Protein AF-A0A9D1F1I7-F1 (afdb_monomer_lite)

Organism: NCBI:txid2840935

Structure (mmCIF, N/CA/C/O backbone):
data_AF-A0A9D1F1I7-F1
#
_entry.id   AF-A0A9D1F1I7-F1
#
loop_
_atom_site.group_PDB
_atom_site.id
_atom_site.type_symbol
_atom_site.label_atom_id
_atom_site.label_alt_id
_atom_site.label_comp_id
_atom_site.label_asym_id
_atom_site.label_entity_id
_atom_site.label_seq_id
_atom_site.pdbx_PDB_ins_code
_atom_site.Cartn_x
_atom_site.Cartn_y
_atom_site.Cartn_z
_atom_site.occupancy
_atom_site.B_iso_or_equiv
_atom_site.auth_seq_id
_atom_site.auth_comp_id
_atom_site.auth_asym_id
_atom_site.auth_atom_id
_atom_site.pdbx_PDB_model_num
ATOM 1 N N . MET A 1 1 ? -12.414 -3.288 12.438 1.00 93.00 1 MET A N 1
ATOM 2 C CA . MET A 1 1 ? -12.836 -4.062 11.246 1.00 93.00 1 MET A CA 1
ATOM 3 C C . MET A 1 1 ? -11.609 -4.313 10.382 1.00 93.00 1 MET A C 1
ATOM 5 O O . MET A 1 1 ? -10.717 -3.471 10.420 1.00 93.00 1 MET A O 1
ATOM 9 N N . LYS A 1 2 ? -11.544 -5.436 9.651 1.00 96.81 2 LYS A N 1
ATOM 10 C CA . LYS A 1 2 ? -10.488 -5.666 8.653 1.00 96.81 2 LYS A CA 1
ATOM 11 C C . LYS A 1 2 ? -10.912 -5.057 7.315 1.00 96.81 2 LYS A C 1
ATOM 13 O O . LYS A 1 2 ? -12.013 -5.339 6.851 1.00 96.81 2 LYS A O 1
ATOM 18 N N . VAL A 1 3 ? -10.052 -4.233 6.727 1.00 97.69 3 VAL A N 1
ATOM 19 C CA . VAL A 1 3 ? -10.263 -3.522 5.461 1.00 97.69 3 VAL A CA 1
ATOM 20 C C . VAL A 1 3 ? -9.175 -3.942 4.474 1.00 97.69 3 VAL A C 1
ATOM 22 O O . VAL A 1 3 ? -7.998 -3.969 4.824 1.00 97.69 3 VAL A O 1
ATOM 25 N N . ALA A 1 4 ? -9.569 -4.271 3.246 1.00 97.25 4 ALA A N 1
ATOM 26 C CA . ALA A 1 4 ? -8.648 -4.567 2.154 1.00 97.25 4 ALA A CA 1
ATOM 27 C C . ALA A 1 4 ? -8.746 -3.466 1.090 1.00 97.25 4 ALA A C 1
ATOM 29 O O . ALA A 1 4 ? -9.835 -3.189 0.585 1.00 97.25 4 ALA A O 1
ATOM 30 N N . VAL A 1 5 ? -7.618 -2.843 0.756 1.00 94.94 5 VAL A N 1
ATOM 31 C CA . VAL A 1 5 ? -7.513 -1.788 -0.257 1.00 94.94 5 VAL A CA 1
ATOM 32 C C . VAL A 1 5 ? -6.875 -2.384 -1.504 1.00 94.94 5 VAL A C 1
ATOM 34 O O . VAL A 1 5 ? -5.690 -2.709 -1.511 1.00 94.94 5 VAL A O 1
ATOM 37 N N . ILE A 1 6 ? -7.666 -2.534 -2.566 1.00 93.56 6 ILE A N 1
ATOM 38 C CA . ILE A 1 6 ? -7.178 -3.032 -3.856 1.00 93.56 6 ILE A CA 1
ATOM 39 C C . ILE A 1 6 ? -6.618 -1.856 -4.654 1.00 93.56 6 ILE A C 1
ATOM 41 O O . ILE A 1 6 ? -7.283 -0.837 -4.833 1.00 93.56 6 ILE A O 1
ATOM 45 N N . THR A 1 7 ? -5.397 -2.009 -5.151 1.00 90.75 7 THR A N 1
ATOM 46 C CA . THR A 1 7 ? -4.679 -0.988 -5.921 1.00 90.75 7 THR A CA 1
ATOM 47 C C . THR A 1 7 ? -4.117 -1.593 -7.204 1.00 90.75 7 THR A C 1
ATOM 49 O O . THR A 1 7 ? -4.014 -2.807 -7.320 1.00 90.75 7 THR A O 1
ATOM 52 N N . ARG A 1 8 ? -3.765 -0.758 -8.184 1.00 85.19 8 ARG A N 1
ATOM 53 C CA . ARG A 1 8 ? -3.049 -1.169 -9.404 1.00 85.19 8 ARG A CA 1
ATOM 54 C C . ARG A 1 8 ? -1.799 -0.305 -9.549 1.00 85.19 8 ARG A C 1
ATOM 56 O O . ARG A 1 8 ? -1.721 0.522 -10.457 1.00 85.19 8 ARG A O 1
ATOM 63 N N . HIS A 1 9 ? -0.880 -0.420 -8.592 1.00 82.94 9 HIS A N 1
ATOM 64 C CA . HIS A 1 9 ? 0.286 0.465 -8.477 1.00 82.94 9 HIS A CA 1
ATOM 65 C C . HIS A 1 9 ? 1.612 -0.215 -8.849 1.00 82.94 9 HIS A C 1
ATOM 67 O O . HIS A 1 9 ? 2.650 0.437 -8.799 1.00 82.94 9 HIS A O 1
ATOM 73 N N . ALA A 1 10 ? 1.576 -1.475 -9.299 1.00 68.69 10 ALA A N 1
ATOM 74 C CA . ALA A 1 10 ? 2.716 -2.208 -9.863 1.00 68.69 10 ALA A CA 1
ATOM 75 C C . ALA A 1 10 ? 3.461 -1.503 -11.008 1.00 68.69 10 ALA A C 1
ATOM 77 O O . ALA A 1 10 ? 4.609 -1.831 -11.306 1.00 68.69 10 ALA A O 1
ATOM 78 N N . ILE A 1 11 ? 2.821 -0.545 -11.682 1.00 65.19 11 ILE A N 1
ATOM 79 C CA . ILE A 1 11 ? 3.514 0.342 -12.617 1.00 65.19 11 ILE A CA 1
ATOM 80 C C . ILE A 1 11 ? 4.295 1.333 -11.763 1.00 65.19 11 ILE A C 1
ATOM 82 O O . ILE A 1 11 ? 3.673 2.042 -10.981 1.00 65.19 11 ILE A O 1
ATOM 86 N N . THR A 1 12 ? 5.622 1.393 -11.924 1.00 63.50 12 THR A N 1
ATOM 87 C CA . THR A 1 12 ? 6.548 2.282 -11.197 1.00 63.50 12 THR A CA 1
ATOM 88 C C . THR A 1 12 ? 6.157 3.754 -11.329 1.00 63.50 12 THR A C 1
ATOM 90 O O . THR A 1 12 ? 6.721 4.518 -12.109 1.00 63.50 12 THR A O 1
ATOM 93 N N . ASN A 1 13 ? 5.160 4.146 -10.551 1.00 78.62 13 ASN A N 1
ATOM 94 C CA . ASN A 1 13 ? 4.640 5.481 -10.403 1.00 78.62 13 ASN A CA 1
ATOM 95 C C . ASN A 1 13 ? 4.642 5.759 -8.902 1.00 78.62 13 ASN A C 1
ATOM 97 O O . ASN A 1 13 ? 3.812 5.259 -8.137 1.00 78.62 13 ASN A O 1
ATOM 101 N N . TYR A 1 14 ? 5.619 6.562 -8.490 1.00 81.75 14 TYR A N 1
ATOM 102 C CA . TYR A 1 14 ? 5.801 6.951 -7.098 1.00 81.75 14 TYR A CA 1
ATOM 103 C C . TYR A 1 14 ? 4.538 7.590 -6.508 1.00 81.75 14 TYR A C 1
ATOM 105 O O . TYR A 1 14 ? 4.250 7.381 -5.335 1.00 81.75 14 TYR A O 1
ATOM 113 N N . GLY A 1 15 ? 3.739 8.297 -7.315 1.00 89.00 15 GLY A N 1
ATOM 114 C CA . GLY A 1 15 ? 2.486 8.900 -6.865 1.00 89.00 15 GLY A CA 1
ATOM 115 C C . GLY A 1 15 ? 1.463 7.863 -6.401 1.00 89.00 15 GLY A C 1
ATOM 116 O O . GLY A 1 15 ? 0.941 7.982 -5.296 1.00 89.00 15 GLY A O 1
ATOM 117 N N . SER A 1 16 ? 1.215 6.815 -7.192 1.00 87.19 16 SER A N 1
ATOM 118 C CA . SER A 1 16 ? 0.251 5.767 -6.825 1.00 87.19 16 SER A CA 1
ATOM 119 C C . SER A 1 16 ? 0.708 4.936 -5.626 1.00 87.19 16 SER A C 1
ATOM 121 O O . SER A 1 16 ? -0.122 4.553 -4.805 1.00 87.19 16 SER A O 1
ATOM 123 N N . LEU A 1 17 ? 2.019 4.706 -5.486 1.00 88.19 17 LEU A N 1
ATOM 124 C CA . LEU A 1 17 ? 2.582 4.041 -4.309 1.00 88.19 17 LEU A CA 1
ATOM 125 C C . LEU A 1 17 ? 2.365 4.884 -3.042 1.00 88.19 17 LEU A C 1
ATOM 127 O O . LEU A 1 17 ? 1.853 4.385 -2.042 1.00 88.19 17 LEU A O 1
ATOM 131 N N . LEU A 1 18 ? 2.701 6.178 -3.094 1.00 93.25 18 LEU A N 1
ATOM 132 C CA . LEU A 1 18 ? 2.503 7.091 -1.966 1.00 93.25 18 LEU A CA 1
ATOM 133 C C . LEU A 1 18 ? 1.022 7.240 -1.604 1.00 93.25 18 LEU A C 1
ATOM 135 O O . LEU A 1 18 ? 0.683 7.275 -0.424 1.00 93.25 18 LEU A O 1
ATOM 139 N N . GLN A 1 19 ? 0.131 7.276 -2.597 1.00 93.69 19 GLN A N 1
ATOM 140 C CA . GLN A 1 19 ? -1.314 7.300 -2.367 1.00 93.69 19 GLN A CA 1
ATOM 141 C C . GLN A 1 19 ? -1.817 6.025 -1.681 1.00 93.69 19 GLN A C 1
ATOM 143 O O . GLN A 1 19 ? -2.641 6.125 -0.772 1.00 93.69 19 GLN A O 1
ATOM 148 N N . ALA A 1 20 ? -1.321 4.844 -2.063 1.00 93.94 20 ALA A N 1
ATOM 149 C CA . ALA A 1 20 ? -1.690 3.584 -1.417 1.00 93.94 20 ALA A CA 1
ATOM 150 C C . ALA A 1 20 ? -1.270 3.569 0.064 1.00 93.94 20 ALA A C 1
ATOM 152 O O . ALA A 1 20 ? -2.083 3.251 0.932 1.00 93.94 20 ALA A O 1
ATOM 153 N N . ILE A 1 21 ? -0.043 4.012 0.353 1.00 94.31 21 ILE A N 1
ATOM 154 C CA . ILE A 1 21 ? 0.489 4.127 1.720 1.00 94.31 21 ILE A CA 1
ATOM 155 C C . ILE A 1 21 ? -0.310 5.148 2.544 1.00 94.31 21 ILE A C 1
ATOM 157 O O . ILE A 1 21 ? -0.732 4.857 3.662 1.00 94.31 21 ILE A O 1
ATOM 161 N N . ALA A 1 22 ? -0.575 6.336 1.992 1.00 96.88 22 ALA A N 1
ATOM 162 C CA . ALA A 1 22 ? -1.369 7.362 2.669 1.00 96.88 22 ALA A CA 1
ATOM 163 C C . ALA A 1 22 ? -2.794 6.870 2.979 1.00 96.88 22 ALA A C 1
ATOM 165 O O . ALA A 1 22 ? -3.322 7.121 4.062 1.00 96.88 22 ALA A O 1
ATOM 166 N N . THR A 1 23 ? -3.395 6.128 2.045 1.00 96.88 23 THR A N 1
ATOM 167 C CA . THR A 1 23 ? -4.722 5.526 2.220 1.00 96.88 23 THR A CA 1
ATOM 168 C C . THR A 1 23 ? -4.723 4.508 3.356 1.00 96.88 23 THR A C 1
ATOM 170 O O . THR A 1 23 ? -5.611 4.554 4.207 1.00 96.88 23 THR A O 1
ATOM 173 N N . GLN A 1 24 ? -3.717 3.629 3.411 1.00 97.44 24 GLN A N 1
ATOM 174 C CA . GLN A 1 24 ? -3.570 2.656 4.491 1.00 97.44 24 GLN A CA 1
ATOM 175 C C . GLN A 1 24 ? -3.502 3.347 5.858 1.00 97.44 24 GLN A C 1
ATOM 177 O O . GLN A 1 24 ? -4.286 3.017 6.747 1.00 97.44 24 GLN A O 1
ATOM 182 N N . HIS A 1 25 ? -2.637 4.355 6.003 1.00 98.00 25 HIS A N 1
ATOM 183 C CA . HIS A 1 25 ? -2.498 5.095 7.258 1.00 98.00 25 HIS A CA 1
ATOM 184 C C . HIS A 1 25 ? -3.787 5.797 7.687 1.00 98.00 25 HIS A C 1
ATOM 186 O O . HIS A 1 25 ? -4.112 5.813 8.873 1.00 98.00 25 HIS A O 1
ATOM 192 N N . LEU A 1 26 ? -4.547 6.356 6.742 1.00 98.25 26 LEU A N 1
ATOM 193 C CA . LEU A 1 26 ? -5.823 6.994 7.053 1.00 98.25 26 LEU A CA 1
ATOM 194 C C . LEU A 1 26 ? -6.842 5.974 7.583 1.00 98.25 26 LEU A C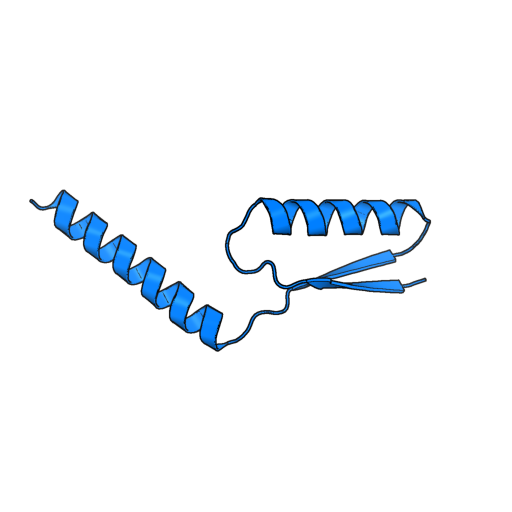 1
ATOM 196 O O . LEU A 1 26 ? -7.483 6.222 8.602 1.00 98.25 26 LEU A O 1
ATOM 200 N N . VAL A 1 27 ? -6.960 4.810 6.939 1.00 98.06 27 VAL A N 1
ATOM 201 C CA . VAL A 1 27 ? -7.851 3.728 7.391 1.00 98.06 27 VAL A CA 1
ATOM 202 C C . VAL A 1 27 ? -7.440 3.213 8.772 1.00 98.06 27 VAL A C 1
ATOM 204 O O . VAL A 1 27 ? -8.293 3.030 9.641 1.00 98.06 27 VAL A O 1
ATOM 207 N N . GLU A 1 28 ? -6.141 3.024 9.001 1.00 98.06 28 GLU A N 1
ATOM 208 C CA . GLU A 1 28 ? -5.601 2.617 10.302 1.00 98.06 28 GLU A CA 1
ATOM 209 C C . GLU A 1 28 ? -5.874 3.663 11.390 1.00 98.06 28 GLU A C 1
ATOM 211 O O . GLU A 1 28 ? -6.250 3.304 12.507 1.00 98.06 28 GLU A O 1
ATOM 216 N N . SER A 1 29 ? -5.792 4.957 11.056 1.00 98.38 29 SER A N 1
ATOM 217 C CA . SER A 1 29 ? -6.090 6.054 11.988 1.00 98.38 29 SER A CA 1
ATOM 218 C C . SER A 1 29 ? -7.544 6.071 12.479 1.00 98.38 29 SER A C 1
ATOM 220 O O . SER A 1 29 ? -7.819 6.569 13.568 1.00 98.38 29 SER A O 1
ATOM 222 N N . PHE A 1 30 ? -8.471 5.459 11.732 1.00 97.94 30 PHE A N 1
ATOM 223 C CA . PHE A 1 30 ? -9.865 5.268 12.145 1.00 97.94 30 PHE A CA 1
ATOM 224 C C . PHE A 1 30 ? -10.087 4.018 13.022 1.00 97.94 30 PHE A C 1
ATOM 226 O O . PHE A 1 30 ? -11.227 3.661 13.321 1.00 97.94 30 PHE A O 1
ATOM 233 N N . GLY A 1 31 ? -9.020 3.341 13.461 1.00 98.06 31 GLY A N 1
ATOM 234 C CA . GLY A 1 31 ? -9.096 2.162 14.331 1.00 98.06 31 GLY A CA 1
ATOM 235 C C . GLY A 1 31 ? -9.432 0.871 13.578 1.00 98.06 31 GLY A C 1
ATOM 236 O O . GLY A 1 31 ? -10.087 -0.032 14.110 1.00 98.06 31 GLY A O 1
ATOM 237 N N . HIS A 1 32 ? -9.048 0.780 12.305 1.00 98.12 32 HIS A N 1
ATOM 238 C CA . HIS A 1 32 ? -9.226 -0.415 11.482 1.00 98.12 32 HIS A CA 1
ATOM 239 C C . HIS A 1 32 ? -7.885 -1.075 11.171 1.00 98.12 32 HIS A C 1
ATOM 241 O O . HIS A 1 32 ? -6.844 -0.432 11.189 1.00 98.12 32 HIS A O 1
ATOM 247 N N . THR A 1 33 ? -7.906 -2.372 10.876 1.00 97.75 33 THR A N 1
ATOM 248 C CA . THR A 1 33 ? -6.737 -3.044 10.305 1.00 97.75 33 THR A CA 1
ATOM 249 C C . THR A 1 33 ? -6.838 -2.956 8.791 1.00 97.75 33 THR A C 1
ATOM 251 O O . THR A 1 33 ? -7.895 -3.260 8.233 1.00 97.75 33 THR A O 1
ATOM 254 N N . CYS A 1 34 ? -5.771 -2.515 8.129 1.00 97.94 34 CYS A N 1
ATOM 255 C CA . CYS A 1 34 ? -5.761 -2.290 6.690 1.00 97.94 34 CYS A CA 1
ATOM 256 C C . CYS A 1 34 ? -4.697 -3.157 6.012 1.00 97.94 34 CYS A C 1
ATOM 258 O O . CYS A 1 34 ? -3.572 -3.264 6.486 1.00 97.94 34 CYS A O 1
ATOM 260 N N . GLU A 1 35 ? -5.059 -3.771 4.891 1.00 96.81 35 GLU A N 1
ATOM 261 C CA . GLU A 1 35 ? -4.166 -4.552 4.037 1.00 96.81 35 GLU A CA 1
ATOM 262 C C . GLU A 1 35 ? -4.243 -3.996 2.614 1.00 96.81 35 GLU A C 1
ATOM 264 O O . GLU A 1 35 ? -5.337 -3.856 2.064 1.00 96.81 35 GLU A O 1
ATOM 269 N N . VAL A 1 36 ? -3.098 -3.662 2.018 1.00 94.81 36 VAL A N 1
ATOM 270 C CA . VAL A 1 36 ? -3.028 -3.219 0.620 1.00 94.81 36 VAL A CA 1
ATOM 271 C C . VAL A 1 36 ? -2.758 -4.426 -0.270 1.00 94.81 36 VAL A C 1
ATOM 273 O O . VAL A 1 36 ? -1.772 -5.134 -0.085 1.00 94.81 36 VAL A O 1
ATOM 276 N N . ILE A 1 37 ? -3.628 -4.641 -1.254 1.00 94.00 37 ILE A N 1
ATOM 277 C CA . ILE A 1 37 ? -3.511 -5.702 -2.254 1.00 94.00 37 ILE A CA 1
ATOM 278 C C . ILE A 1 37 ? -3.185 -5.037 -3.591 1.00 94.00 37 ILE A C 1
ATOM 280 O O . ILE A 1 37 ? -4.004 -4.295 -4.141 1.00 94.00 37 ILE A O 1
ATOM 284 N N . ASP A 1 38 ? -1.986 -5.283 -4.114 1.00 90.25 38 ASP A N 1
ATOM 285 C CA . ASP A 1 38 ? -1.599 -4.818 -5.447 1.00 90.25 38 ASP A CA 1
ATOM 286 C C . ASP A 1 38 ? -2.064 -5.815 -6.513 1.00 90.25 38 ASP A C 1
ATOM 288 O O . ASP A 1 38 ? -1.652 -6.976 -6.546 1.00 90.25 38 ASP A O 1
ATOM 292 N N . TYR A 1 39 ? -2.963 -5.363 -7.380 1.00 87.94 39 TYR A N 1
ATOM 293 C CA . TYR A 1 39 ? -3.481 -6.125 -8.502 1.00 87.94 39 TYR A CA 1
ATOM 294 C C . TYR A 1 39 ? -2.594 -5.908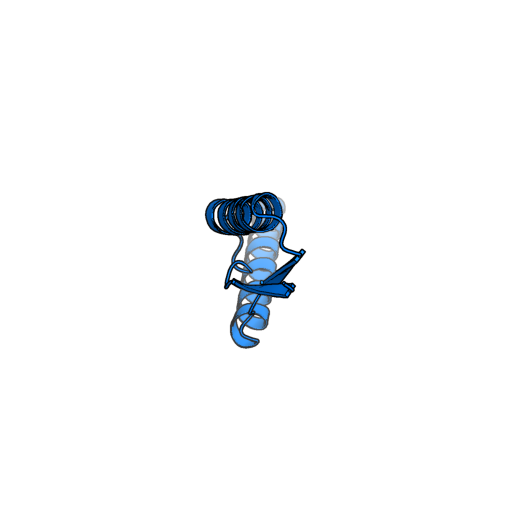 -9.726 1.00 87.94 39 TYR A C 1
ATOM 296 O O . TYR A 1 39 ? -2.597 -4.842 -10.350 1.00 87.94 39 TYR A O 1
ATOM 304 N N . ILE A 1 40 ? -1.871 -6.959 -10.106 1.00 83.56 40 ILE A N 1
ATOM 305 C CA . ILE A 1 40 ? -0.958 -6.946 -11.247 1.00 83.56 40 ILE A CA 1
ATOM 306 C C . ILE A 1 40 ? -1.522 -7.843 -12.344 1.00 83.56 40 I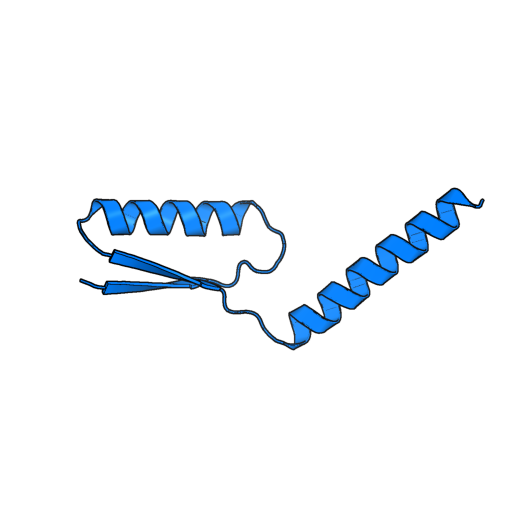LE A C 1
ATOM 308 O O . ILE A 1 40 ? -1.755 -9.032 -12.133 1.00 83.56 40 ILE A O 1
ATOM 312 N N . LEU A 1 41 ? -1.725 -7.280 -13.537 1.00 80.69 41 LEU A N 1
ATOM 313 C CA . LEU A 1 41 ? -2.075 -8.081 -14.706 1.00 80.69 41 LEU A CA 1
ATOM 314 C C . LEU A 1 41 ? -0.830 -8.845 -15.174 1.00 80.69 41 LEU A C 1
ATOM 316 O O . LEU A 1 41 ? 0.223 -8.240 -15.366 1.00 80.69 41 LEU A O 1
ATOM 320 N N . LEU A 1 42 ? -0.962 -10.154 -15.406 1.00 77.06 42 LEU A N 1
ATOM 321 C CA . LEU A 1 42 ? 0.141 -11.014 -15.851 1.00 77.06 42 LEU A CA 1
ATOM 322 C C . LEU A 1 42 ? 0.833 -10.479 -17.117 1.00 77.06 42 LEU A C 1
ATOM 324 O O . LEU A 1 42 ? 2.055 -10.495 -17.214 1.00 77.06 42 LEU A O 1
ATOM 328 N N . GLU A 1 43 ? 0.061 -9.937 -18.058 1.00 71.31 43 GLU A N 1
ATOM 329 C CA . GLU A 1 43 ? 0.592 -9.302 -19.268 1.00 71.31 43 GLU A CA 1
ATOM 330 C C . GLU A 1 43 ? 1.491 -8.094 -18.950 1.00 71.31 43 GLU A C 1
ATOM 332 O O . GLU A 1 43 ? 2.550 -7.937 -19.553 1.00 71.31 43 GLU A O 1
ATOM 337 N N . THR A 1 44 ? 1.141 -7.285 -17.943 1.00 65.50 44 THR A N 1
ATOM 338 C CA . THR A 1 44 ? 1.979 -6.167 -17.479 1.00 65.50 44 THR A CA 1
ATOM 339 C C . THR A 1 44 ? 3.323 -6.653 -16.934 1.00 65.50 44 THR A C 1
ATOM 341 O O . THR A 1 44 ? 4.330 -5.974 -17.119 1.00 65.50 44 THR A O 1
ATOM 344 N N . ILE A 1 45 ? 3.370 -7.828 -16.299 1.00 68.44 45 ILE A N 1
ATOM 345 C CA . ILE A 1 45 ? 4.621 -8.426 -15.803 1.00 68.44 45 ILE A CA 1
ATOM 346 C C . ILE A 1 45 ? 5.531 -8.791 -16.981 1.00 68.44 45 ILE A C 1
ATOM 348 O O . ILE A 1 45 ? 6.719 -8.470 -16.975 1.00 68.44 45 ILE A O 1
ATOM 352 N N . ILE A 1 46 ? 4.959 -9.413 -18.014 1.00 67.06 46 ILE A N 1
ATOM 353 C CA . ILE A 1 46 ? 5.688 -9.843 -19.214 1.00 67.06 46 ILE A CA 1
ATOM 354 C C . ILE A 1 46 ? 6.213 -8.621 -19.984 1.00 67.06 46 ILE A C 1
ATOM 356 O O . ILE A 1 46 ? 7.404 -8.5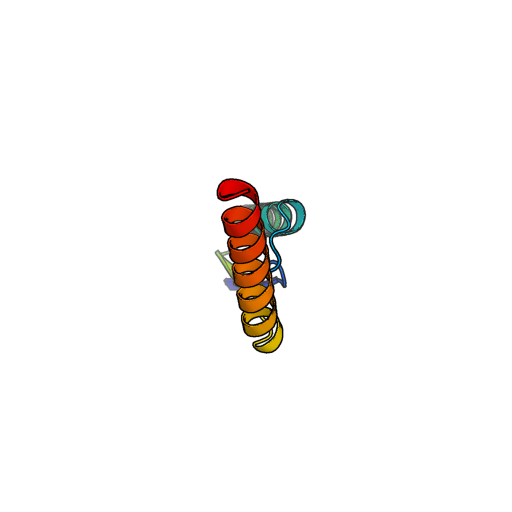37 -20.282 1.00 67.06 46 ILE A O 1
ATOM 360 N N . LEU A 1 47 ? 5.356 -7.627 -20.237 1.00 66.00 47 LEU A N 1
ATOM 361 C CA . LEU A 1 47 ? 5.724 -6.405 -20.960 1.00 66.00 47 LEU A CA 1
ATOM 362 C C . LEU A 1 47 ? 6.706 -5.518 -20.176 1.00 66.00 47 LEU A C 1
ATOM 364 O O . LEU A 1 47 ? 7.588 -4.890 -20.768 1.00 66.00 47 LEU A O 1
ATOM 368 N N . GLY A 1 48 ? 6.581 -5.465 -18.847 1.00 66.62 48 GLY A N 1
ATOM 369 C CA . GLY A 1 48 ? 7.517 -4.749 -17.978 1.00 66.62 48 GLY A CA 1
ATOM 370 C C . GLY A 1 48 ? 8.919 -5.361 -18.010 1.00 66.62 48 GLY A C 1
ATOM 371 O O . GLY A 1 48 ? 9.907 -4.631 -18.104 1.00 66.62 48 GLY A O 1
ATOM 372 N N . GLY A 1 49 ? 9.007 -6.696 -18.016 1.00 64.19 49 GLY A N 1
ATOM 373 C CA . GLY A 1 49 ? 10.264 -7.431 -18.176 1.00 64.19 49 GLY A CA 1
ATOM 374 C C . GLY A 1 49 ? 10.944 -7.160 -19.522 1.00 64.19 49 GLY A C 1
ATOM 375 O O . GLY A 1 49 ? 12.131 -6.830 -19.555 1.00 64.19 49 GLY A O 1
ATOM 376 N N . GLU A 1 50 ? 10.186 -7.206 -20.620 1.00 62.47 50 GLU A N 1
ATOM 377 C CA . GLU A 1 50 ? 10.674 -6.874 -21.969 1.00 62.47 50 GLU A CA 1
ATOM 378 C C . GLU A 1 50 ? 11.179 -5.425 -22.062 1.00 62.47 50 GLU A C 1
ATOM 380 O O . GLU A 1 50 ? 12.245 -5.155 -22.617 1.00 62.47 50 GLU A O 1
ATOM 385 N N . SER A 1 51 ? 10.456 -4.485 -21.447 1.00 65.56 51 SER A N 1
ATOM 386 C CA . SER A 1 51 ? 10.841 -3.069 -21.407 1.00 65.56 51 SER A CA 1
ATOM 387 C C . SER A 1 51 ? 12.165 -2.861 -20.660 1.00 65.56 51 SER A C 1
ATOM 389 O O . SER A 1 51 ? 13.045 -2.151 -21.146 1.00 65.56 51 SER A O 1
ATOM 391 N N . TYR A 1 52 ? 12.353 -3.526 -19.515 1.00 61.69 52 TYR A N 1
ATOM 392 C CA . TYR A 1 52 ? 13.604 -3.481 -18.750 1.00 61.69 52 TYR A CA 1
ATOM 393 C C . TYR A 1 52 ? 14.781 -4.099 -19.519 1.00 61.69 52 TYR A C 1
ATOM 395 O O . TYR A 1 52 ? 15.864 -3.512 -19.573 1.00 61.69 52 TYR A O 1
ATOM 403 N N . LEU A 1 53 ? 14.580 -5.261 -20.152 1.00 65.94 53 LEU A N 1
ATOM 404 C CA . LEU A 1 53 ? 15.605 -5.923 -20.965 1.00 65.94 53 LEU A CA 1
ATOM 405 C C . LEU A 1 53 ? 16.018 -5.068 -22.164 1.00 65.94 53 LEU A C 1
ATOM 407 O O . LEU A 1 53 ? 17.207 -4.979 -22.474 1.00 65.94 53 LEU A O 1
ATOM 411 N N . ARG A 1 54 ? 15.057 -4.394 -22.801 1.00 69.25 54 ARG A N 1
ATOM 412 C CA . ARG A 1 54 ? 15.316 -3.477 -23.910 1.00 69.25 54 ARG A CA 1
ATOM 413 C C . ARG A 1 54 ? 16.135 -2.263 -23.473 1.00 69.25 54 ARG A C 1
ATOM 415 O O . ARG A 1 54 ? 17.161 -1.998 -24.092 1.00 69.25 54 ARG A O 1
ATOM 422 N N . ILE A 1 55 ? 15.755 -1.598 -22.379 1.00 69.38 55 ILE A N 1
ATOM 423 C CA . ILE A 1 55 ? 16.520 -0.472 -21.813 1.00 69.38 55 ILE A CA 1
ATOM 424 C C . ILE A 1 55 ? 17.945 -0.918 -21.459 1.00 69.38 55 ILE A C 1
ATOM 426 O O . ILE A 1 55 ? 18.915 -0.233 -21.776 1.00 69.38 55 ILE A O 1
ATOM 430 N N . LYS A 1 56 ? 18.098 -2.098 -20.846 1.00 65.69 56 LYS A N 1
ATOM 431 C CA . LYS A 1 56 ? 19.413 -2.638 -20.477 1.00 65.69 56 LYS A CA 1
ATOM 432 C C . LYS A 1 56 ? 20.269 -2.954 -21.708 1.00 65.69 56 LYS A C 1
ATOM 434 O O . LYS A 1 56 ? 21.468 -2.693 -21.698 1.00 65.69 56 LYS A O 1
ATOM 439 N N . LYS A 1 57 ? 19.664 -3.480 -22.778 1.00 77.62 57 LYS A N 1
ATOM 440 C CA . LYS A 1 57 ? 20.341 -3.757 -24.052 1.00 77.62 57 LYS A CA 1
ATOM 441 C C . LYS A 1 57 ? 20.783 -2.469 -24.754 1.00 77.62 57 LYS A C 1
ATOM 443 O 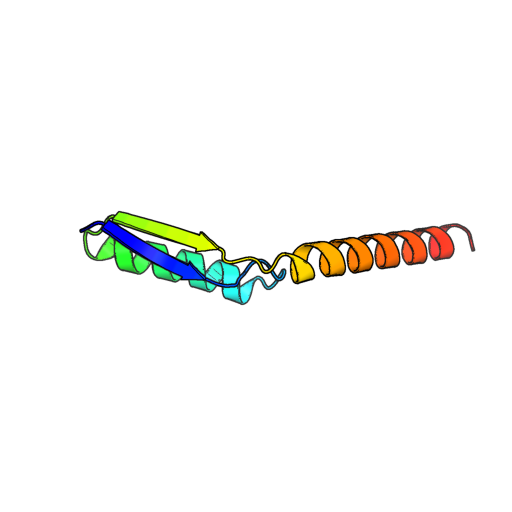O . LYS A 1 57 ? 21.920 -2.402 -25.210 1.00 77.62 57 LYS A O 1
ATOM 448 N N . GLU A 1 58 ? 19.925 -1.450 -24.799 1.00 75.69 58 GLU A N 1
ATOM 449 C CA . GLU A 1 58 ? 20.245 -0.130 -25.363 1.00 75.69 58 GLU A CA 1
ATOM 450 C C . GLU A 1 58 ? 21.374 0.563 -24.573 1.00 75.69 58 GLU A C 1
ATOM 452 O O . GLU A 1 58 ? 22.328 1.057 -25.174 1.00 75.69 58 GLU A O 1
ATOM 457 N N . ALA A 1 59 ? 21.342 0.506 -23.235 1.00 67.50 59 ALA A N 1
ATOM 458 C CA . ALA A 1 59 ? 22.402 1.046 -22.379 1.00 67.50 59 ALA A CA 1
ATOM 459 C C . ALA A 1 59 ? 23.759 0.350 -22.592 1.00 67.50 59 ALA A C 1
ATOM 461 O O . ALA A 1 59 ? 24.790 1.017 -22.653 1.00 67.50 59 ALA A O 1
ATOM 462 N N . ILE A 1 60 ? 23.771 -0.980 -22.749 1.00 75.88 60 ILE A N 1
ATOM 463 C CA . I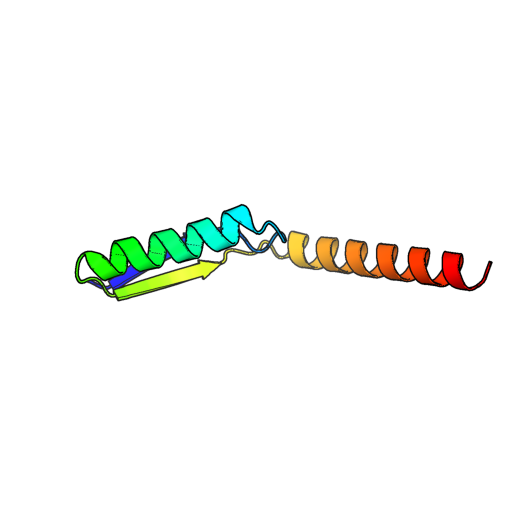LE A 1 60 ? 25.001 -1.736 -23.032 1.00 75.88 60 ILE A CA 1
ATOM 464 C C . ILE A 1 60 ? 25.575 -1.344 -24.397 1.00 75.88 60 ILE A C 1
ATOM 466 O O . ILE A 1 60 ? 26.766 -1.060 -24.488 1.00 75.88 60 ILE A O 1
ATOM 470 N N . ILE A 1 61 ? 24.749 -1.276 -25.445 1.00 76.56 61 ILE A N 1
ATOM 471 C CA . ILE A 1 61 ? 25.203 -0.877 -26.788 1.00 76.56 61 ILE A CA 1
ATOM 472 C C . ILE A 1 61 ? 25.814 0.531 -26.760 1.00 76.56 61 ILE A C 1
ATOM 474 O O . ILE A 1 61 ? 26.888 0.732 -27.316 1.00 76.56 61 ILE A O 1
ATOM 478 N N . SER A 1 62 ? 25.189 1.476 -26.051 1.00 67.50 62 SER A N 1
ATOM 479 C CA . SER A 1 62 ? 25.713 2.840 -25.897 1.00 67.50 62 SER A CA 1
ATOM 480 C C . SER A 1 62 ? 27.008 2.932 -25.084 1.00 67.50 62 SER A C 1
ATOM 482 O O . SER A 1 62 ? 27.663 3.964 -25.138 1.00 67.50 62 SER A O 1
ATOM 484 N N . SER A 1 63 ? 27.354 1.914 -24.293 1.00 67.25 63 SER A N 1
ATOM 485 C CA . SER A 1 63 ? 28.593 1.892 -23.499 1.00 67.25 63 SER A CA 1
ATOM 486 C C . SER A 1 63 ? 29.785 1.268 -24.232 1.00 67.25 63 SER A C 1
ATOM 488 O O . SER A 1 63 ? 30.910 1.334 -23.742 1.00 67.25 63 SER A O 1
ATOM 490 N N . VAL A 1 64 ? 29.529 0.628 -25.377 1.00 73.44 64 VAL A N 1
ATOM 491 C CA . VAL A 1 64 ? 30.527 -0.084 -26.195 1.00 73.44 64 VAL A CA 1
ATOM 492 C C . VAL A 1 64 ? 30.837 0.668 -27.505 1.00 73.44 64 VAL A C 1
ATOM 494 O O . VAL A 1 64 ? 31.804 0.331 -28.185 1.00 73.44 64 VAL A O 1
ATOM 497 N N . LEU A 1 65 ? 30.045 1.693 -27.839 1.00 57.88 65 LEU A N 1
ATOM 498 C CA . LEU A 1 65 ? 30.272 2.675 -28.911 1.00 57.88 65 LEU A CA 1
ATOM 499 C C . LEU A 1 65 ? 30.883 3.956 -28.339 1.00 57.88 65 LEU A C 1
ATOM 501 O O . LEU A 1 65 ? 31.757 4.527 -29.027 1.00 57.88 65 LEU A O 1
#

pLDDT: mean 82.69, std 13.31, range [57.88, 98.38]

Foldseek 3Di:
DEEEAEAAPVPPDVVRVVVQVVVQVVCVVVVYHYHYHHDDDPVCVVVVVVVVVVVVVVVVVVVVD

Radius of gyration: 17.46 Å; chains: 1; bounding box: 43×20×43 Å

Sequence (65 aa):
MKVAVITRHAITNYGSLLQAIATQHLVESFGHTCEVIDYILLETIILGGESYLRIKKEAIISSVL

Secondary structure (DSSP, 8-state):
-EEEEEE--TTT-HHHHHHHHHHHHHHHHTT-EEEEEE---HHHHHHHHHHHHHHHHHHHHHHH-